Protein AF-A0A241W403-F1 (afdb_monomer_lite)

pLDDT: mean 82.49, std 13.89, range [36.97, 94.94]

Sequence (91 aa):
MSDALKTSNITRMQLYKRSQGMVGALVIGHDKTLEKTAELLALAAQHQVATIYVAGATQEIEQFLKATITRFNFHFAVDYEGALDLIFAEA

Structure (mmCIF, N/CA/C/O backbone):
data_AF-A0A241W403-F1
#
_entry.id   AF-A0A241W403-F1
#
loop_
_atom_site.group_PDB
_atom_site.id
_atom_site.type_symbol
_atom_site.label_atom_id
_atom_site.label_alt_id
_atom_site.label_comp_id
_atom_site.label_asym_id
_atom_site.label_entity_id
_atom_site.label_seq_id
_atom_site.pdbx_PDB_ins_code
_atom_site.Cartn_x
_atom_site.Cartn_y
_atom_site.Cartn_z
_atom_site.occupancy
_atom_site.B_iso_or_equiv
_atom_site.auth_seq_id
_atom_site.auth_comp_id
_atom_site.auth_asym_id
_atom_site.auth_atom_id
_atom_site.pdbx_PDB_model_num
ATOM 1 N N . MET A 1 1 ? 17.025 -17.982 13.509 1.00 43.94 1 MET A N 1
ATOM 2 C CA . MET A 1 1 ? 16.595 -16.779 12.764 1.00 43.94 1 MET A CA 1
ATOM 3 C C . MET A 1 1 ? 15.553 -16.084 13.619 1.00 43.94 1 MET A C 1
ATOM 5 O O . MET A 1 1 ? 14.547 -16.711 13.909 1.00 43.94 1 MET A O 1
ATOM 9 N N . SER A 1 2 ? 15.844 -14.890 14.140 1.00 36.97 2 SER A N 1
ATOM 10 C CA . SER A 1 2 ? 15.015 -14.251 15.171 1.00 36.97 2 SER A CA 1
ATOM 11 C C . SER A 1 2 ? 13.641 -13.827 14.650 1.00 36.97 2 SER A C 1
ATOM 13 O O . SER A 1 2 ? 13.537 -12.988 13.759 1.00 36.97 2 SER A O 1
ATOM 15 N N . ASP A 1 3 ? 12.613 -14.365 15.305 1.00 47.25 3 ASP A N 1
ATOM 16 C CA . ASP A 1 3 ? 11.165 -14.124 15.207 1.00 47.25 3 ASP A CA 1
ATOM 17 C C . ASP A 1 3 ? 10.696 -12.672 15.470 1.00 47.25 3 ASP A C 1
ATOM 19 O O . ASP A 1 3 ? 9.527 -12.433 15.746 1.00 47.25 3 ASP A O 1
ATOM 23 N N . ALA A 1 4 ? 11.562 -11.660 15.357 1.00 43.81 4 ALA A N 1
ATOM 24 C CA . ALA A 1 4 ? 11.184 -10.258 15.591 1.00 43.81 4 ALA A CA 1
ATOM 25 C C . ALA A 1 4 ? 10.372 -9.634 14.435 1.00 43.81 4 ALA A C 1
ATOM 27 O O . ALA A 1 4 ? 9.855 -8.526 14.562 1.00 43.81 4 ALA A O 1
ATOM 28 N N . LEU A 1 5 ? 10.268 -10.328 13.296 1.00 44.59 5 LEU A N 1
ATOM 29 C CA . LEU A 1 5 ? 9.508 -9.880 12.124 1.00 44.59 5 LEU A CA 1
ATOM 30 C C . LEU A 1 5 ? 8.115 -10.515 12.016 1.00 44.59 5 LEU A C 1
ATOM 32 O O . LEU A 1 5 ? 7.279 -9.957 11.310 1.00 44.59 5 LEU A O 1
ATOM 36 N N . LYS A 1 6 ? 7.835 -11.625 12.719 1.00 48.41 6 LYS A N 1
ATOM 37 C CA . LYS A 1 6 ? 6.531 -12.314 12.620 1.00 48.41 6 LYS A CA 1
ATOM 38 C C . LYS A 1 6 ? 5.394 -11.589 13.344 1.00 48.41 6 LYS A C 1
ATOM 40 O O . LYS A 1 6 ? 4.227 -11.857 13.090 1.00 48.41 6 LYS A O 1
ATOM 45 N N . THR A 1 7 ? 5.726 -10.619 14.185 1.00 50.66 7 THR A N 1
ATOM 46 C CA . THR A 1 7 ? 4.781 -9.702 14.825 1.00 50.66 7 THR A CA 1
ATOM 47 C C . THR A 1 7 ? 5.365 -8.300 14.763 1.00 50.66 7 THR A C 1
ATOM 49 O O . THR A 1 7 ? 5.861 -7.757 15.747 1.00 50.66 7 THR A O 1
ATOM 52 N N . SER A 1 8 ? 5.370 -7.695 13.573 1.00 52.47 8 SER A N 1
ATOM 53 C CA . SER A 1 8 ? 5.735 -6.284 13.482 1.00 52.47 8 SER A CA 1
ATOM 54 C C . SER A 1 8 ? 4.682 -5.470 14.240 1.00 52.47 8 SER A C 1
ATOM 56 O O . SER A 1 8 ? 3.553 -5.321 13.789 1.00 52.47 8 SER A O 1
ATOM 58 N N . ASN A 1 9 ? 5.031 -4.949 15.417 1.00 64.25 9 ASN A N 1
ATOM 59 C CA . ASN A 1 9 ? 4.155 -4.051 16.181 1.00 64.25 9 ASN A CA 1
ATOM 60 C C . ASN A 1 9 ? 4.043 -2.660 15.534 1.00 64.25 9 ASN A C 1
ATOM 62 O O . ASN A 1 9 ? 3.363 -1.788 16.057 1.00 64.25 9 ASN A O 1
ATOM 66 N N . ILE A 1 10 ? 4.720 -2.424 14.408 1.00 75.19 10 ILE A N 1
ATOM 67 C CA . ILE A 1 10 ? 4.913 -1.091 13.846 1.00 75.19 10 ILE A CA 1
ATOM 68 C C . ILE A 1 10 ? 4.323 -1.034 12.444 1.00 75.19 10 ILE A C 1
ATOM 70 O O . ILE A 1 10 ? 4.735 -1.775 11.552 1.00 75.19 10 ILE A O 1
ATOM 74 N N . THR A 1 11 ? 3.417 -0.080 12.240 1.00 86.25 11 THR A N 1
ATOM 75 C CA . THR A 1 11 ? 2.976 0.312 10.903 1.00 86.25 11 THR A CA 1
ATOM 76 C C . THR A 1 11 ? 4.099 1.078 10.204 1.00 86.25 11 THR A C 1
ATOM 78 O O . THR A 1 11 ? 4.540 2.122 10.691 1.00 86.25 11 THR A O 1
ATOM 81 N N . ARG A 1 12 ? 4.588 0.571 9.068 1.00 88.12 12 ARG A N 1
ATOM 82 C CA . ARG A 1 12 ? 5.713 1.163 8.321 1.00 88.12 12 ARG A CA 1
ATOM 83 C C . ARG A 1 12 ? 5.544 1.016 6.813 1.00 88.12 12 ARG A C 1
ATOM 85 O O . ARG A 1 12 ? 4.930 0.064 6.351 1.00 88.12 12 ARG A O 1
ATOM 92 N N . MET A 1 13 ? 6.157 1.922 6.055 1.00 91.00 13 MET A N 1
ATOM 93 C CA . MET A 1 13 ? 6.239 1.858 4.593 1.00 91.00 13 MET A CA 1
ATOM 94 C C . MET A 1 13 ? 7.695 1.671 4.172 1.00 91.00 13 MET A C 1
ATOM 96 O O . MET A 1 13 ? 8.566 2.403 4.643 1.00 91.00 13 MET A O 1
ATOM 100 N N . GLN A 1 14 ? 7.957 0.725 3.275 1.00 91.44 14 GLN A N 1
ATOM 101 C CA . GLN A 1 14 ? 9.235 0.609 2.571 1.00 91.44 14 GLN A CA 1
ATOM 102 C C . GLN A 1 14 ? 9.024 0.884 1.087 1.00 91.44 14 GLN A C 1
ATOM 104 O O . GLN A 1 14 ? 8.042 0.429 0.513 1.00 91.44 14 GLN A O 1
ATOM 109 N N . LEU A 1 15 ? 9.919 1.649 0.467 1.00 92.44 15 LEU A N 1
ATOM 110 C CA . LEU A 1 15 ? 9.820 1.989 -0.950 1.00 92.44 15 LEU A CA 1
ATOM 111 C C . LEU A 1 15 ? 10.792 1.137 -1.759 1.00 92.44 15 LEU A C 1
ATOM 113 O O . LEU A 1 15 ? 11.961 1.006 -1.399 1.00 92.44 15 LEU A O 1
ATOM 117 N N . TYR A 1 16 ? 10.310 0.608 -2.876 1.00 91.56 16 TYR A N 1
ATOM 118 C CA . TYR A 1 16 ? 11.081 -0.225 -3.786 1.00 91.56 16 TYR A CA 1
ATOM 119 C C . TYR A 1 16 ? 11.081 0.374 -5.182 1.00 91.56 16 TYR A C 1
ATOM 121 O O . TYR A 1 16 ? 10.050 0.813 -5.695 1.00 91.56 16 TYR A O 1
ATOM 129 N N . LYS A 1 17 ? 12.253 0.377 -5.817 1.00 89.81 17 LYS A N 1
ATOM 130 C CA . LYS A 1 17 ? 12.397 0.776 -7.215 1.00 89.81 17 LYS A CA 1
ATOM 131 C C . LYS A 1 17 ? 12.205 -0.446 -8.109 1.00 89.81 17 LYS A C 1
ATOM 133 O O . LYS A 1 17 ? 12.919 -1.432 -7.961 1.00 89.81 17 LYS A O 1
ATOM 138 N N . ARG A 1 18 ? 11.276 -0.349 -9.054 1.00 85.62 18 ARG A N 1
ATOM 139 C CA . ARG A 1 18 ? 11.048 -1.308 -10.138 1.00 85.62 18 ARG A CA 1
ATOM 140 C C . ARG A 1 18 ? 11.408 -0.687 -11.487 1.00 85.62 18 ARG A C 1
ATOM 142 O O . ARG A 1 18 ? 11.613 0.522 -11.600 1.00 85.62 18 ARG A O 1
ATOM 149 N N . SER A 1 19 ? 11.467 -1.524 -12.520 1.00 81.12 19 SER A N 1
ATOM 150 C CA . SER A 1 19 ? 11.697 -1.109 -13.911 1.00 81.12 19 SER A CA 1
ATOM 151 C C . SER A 1 19 ? 10.671 -0.079 -14.403 1.00 81.12 19 SER A C 1
ATOM 153 O O . SER A 1 19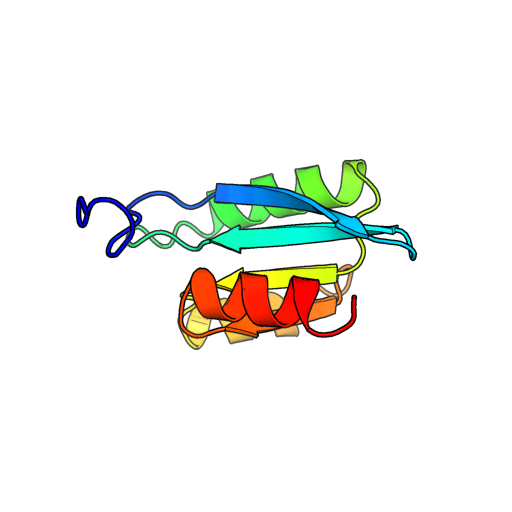 ? 11.019 0.799 -15.186 1.00 81.12 19 SER A O 1
ATOM 155 N N . GLN A 1 20 ? 9.434 -0.148 -13.902 1.00 78.06 20 GLN A N 1
ATOM 156 C CA . GLN A 1 20 ? 8.321 0.723 -14.295 1.00 78.06 20 GLN A CA 1
ATOM 157 C C . GLN A 1 20 ? 8.076 1.917 -13.352 1.00 78.06 20 GLN A C 1
ATOM 159 O O . GLN A 1 20 ? 7.193 2.727 -13.622 1.00 78.06 20 GLN A O 1
ATOM 164 N N . GLY A 1 21 ? 8.823 2.054 -12.248 1.00 85.50 21 GLY A N 1
ATOM 165 C CA . GLY A 1 21 ? 8.623 3.145 -11.287 1.00 85.50 21 GLY A CA 1
ATOM 166 C C . GLY A 1 21 ? 8.889 2.753 -9.836 1.00 85.50 21 GLY A C 1
ATOM 167 O O . GLY A 1 21 ? 9.563 1.763 -9.560 1.00 85.50 21 GLY A O 1
ATOM 168 N N . MET A 1 22 ? 8.377 3.546 -8.894 1.00 91.81 22 MET A N 1
ATOM 169 C CA . MET A 1 22 ? 8.491 3.278 -7.459 1.00 91.81 22 MET A CA 1
ATOM 170 C C . MET A 1 22 ? 7.193 2.679 -6.914 1.00 91.81 22 MET A C 1
ATOM 172 O O . MET A 1 22 ? 6.101 3.153 -7.230 1.00 91.81 22 MET A O 1
ATOM 176 N N . VAL A 1 23 ? 7.319 1.656 -6.071 1.00 93.44 23 VAL A N 1
ATOM 177 C CA . VAL A 1 23 ? 6.202 1.010 -5.368 1.00 93.44 23 VAL A CA 1
ATOM 178 C C . VAL A 1 23 ? 6.429 1.058 -3.861 1.00 93.44 23 VAL A C 1
ATOM 180 O O . VAL A 1 23 ? 7.571 1.144 -3.407 1.00 93.44 23 VAL A O 1
ATOM 183 N N . GLY A 1 24 ? 5.353 1.014 -3.080 1.00 93.75 24 GLY A N 1
ATOM 184 C CA . GLY A 1 24 ? 5.421 0.976 -1.619 1.00 93.75 24 GLY A CA 1
ATOM 185 C C . GLY A 1 24 ? 4.991 -0.378 -1.067 1.00 93.75 24 GLY A C 1
ATOM 186 O O . GLY A 1 24 ? 3.993 -0.926 -1.515 1.00 93.75 24 GLY A O 1
ATOM 187 N N . ALA A 1 25 ? 5.710 -0.901 -0.081 1.00 92.62 25 ALA A N 1
ATOM 188 C CA . ALA A 1 25 ? 5.274 -1.995 0.776 1.00 92.62 25 ALA A CA 1
ATOM 189 C C . ALA A 1 25 ? 4.834 -1.420 2.126 1.00 92.62 25 ALA A C 1
ATOM 191 O O . ALA A 1 25 ? 5.667 -0.992 2.931 1.00 92.62 25 ALA A O 1
ATOM 192 N N . LEU A 1 26 ? 3.527 -1.393 2.365 1.00 92.00 26 LEU A N 1
ATOM 193 C CA . LEU A 1 26 ? 2.919 -0.946 3.609 1.00 92.00 26 LEU A CA 1
ATOM 194 C C . LEU A 1 26 ? 2.707 -2.147 4.527 1.00 92.00 26 LEU A C 1
ATOM 196 O O . LEU A 1 26 ? 1.857 -2.989 4.269 1.00 92.00 26 LEU A O 1
ATOM 200 N N . VAL A 1 27 ? 3.443 -2.209 5.626 1.00 89.62 27 VAL A N 1
ATOM 201 C CA . VAL A 1 27 ? 3.220 -3.200 6.682 1.00 89.62 27 VAL A CA 1
ATOM 202 C C . VAL A 1 27 ? 2.314 -2.576 7.725 1.00 89.62 27 VAL A C 1
ATOM 204 O O . VAL A 1 27 ? 2.658 -1.527 8.271 1.00 89.62 27 VAL A O 1
ATOM 207 N N . ILE A 1 28 ? 1.172 -3.203 7.998 1.00 84.19 28 ILE A N 1
ATOM 208 C CA . ILE A 1 28 ? 0.264 -2.778 9.063 1.00 84.19 28 ILE A CA 1
ATOM 209 C C . ILE A 1 28 ? 0.680 -3.465 10.362 1.00 84.19 28 ILE A C 1
ATOM 211 O O . ILE A 1 28 ? 0.715 -4.692 10.443 1.00 84.19 28 ILE A O 1
ATOM 215 N N . GLY A 1 29 ? 1.017 -2.667 11.375 1.00 77.56 29 GLY A N 1
ATOM 216 C CA . GLY A 1 29 ? 1.357 -3.183 12.696 1.00 77.56 29 GLY A CA 1
ATOM 217 C C . GLY A 1 29 ? 0.123 -3.575 13.510 1.00 77.56 29 GLY A C 1
ATOM 218 O O . GLY A 1 29 ? -0.997 -3.161 13.207 1.00 77.56 29 GLY A O 1
ATOM 219 N N . HIS A 1 30 ? 0.333 -4.334 14.590 1.00 69.62 30 HIS A N 1
ATOM 220 C CA . HIS A 1 30 ? -0.739 -4.788 15.491 1.00 69.62 30 HIS A CA 1
ATOM 221 C C . HIS A 1 30 ? -1.608 -3.661 16.067 1.00 69.62 30 HIS A C 1
ATOM 223 O O . HIS A 1 30 ? -2.806 -3.867 16.266 1.00 69.62 30 HIS A O 1
ATOM 229 N N . ASP A 1 31 ? -1.023 -2.480 16.272 1.00 65.69 31 ASP A N 1
ATOM 230 C CA . ASP A 1 31 ? -1.711 -1.314 16.835 1.00 65.69 31 ASP A CA 1
ATOM 231 C C . ASP A 1 31 ? -2.678 -0.657 15.833 1.00 65.69 31 ASP A C 1
ATOM 233 O O . ASP A 1 31 ? -3.456 0.214 16.214 1.00 65.69 31 ASP A O 1
ATOM 237 N N . LYS A 1 32 ? -2.657 -1.088 14.557 1.00 64.25 32 LYS A N 1
ATOM 238 C CA . LYS A 1 32 ? -3.661 -0.787 13.516 1.00 64.25 32 LYS A CA 1
ATOM 239 C C . LYS A 1 32 ? -4.044 0.692 13.412 1.00 64.25 32 LYS A C 1
ATOM 241 O O . LYS A 1 32 ? -5.180 1.032 13.086 1.00 64.25 32 LYS A O 1
ATOM 246 N N . THR A 1 33 ? -3.102 1.596 13.669 1.00 67.56 33 THR A N 1
ATOM 247 C CA . THR A 1 33 ? -3.404 3.025 13.671 1.00 67.56 33 THR A CA 1
ATOM 248 C C . THR A 1 33 ? -3.634 3.521 12.241 1.00 67.56 33 THR A C 1
ATOM 250 O O . THR A 1 33 ? -2.731 3.563 11.396 1.00 67.56 33 THR A O 1
ATOM 253 N N . LEU A 1 34 ? -4.884 3.898 11.955 1.00 76.62 34 LEU A N 1
ATOM 254 C CA . LEU A 1 34 ? -5.285 4.490 10.676 1.00 76.62 34 LEU A CA 1
ATOM 255 C C . LEU A 1 34 ? -4.545 5.806 10.412 1.00 76.62 34 LEU A C 1
ATOM 257 O O . LEU A 1 34 ? -4.152 6.067 9.278 1.00 76.62 34 LEU A O 1
ATOM 261 N N . GLU A 1 35 ? -4.280 6.588 11.459 1.00 81.25 35 GLU A N 1
ATOM 262 C CA . GLU A 1 35 ? -3.512 7.836 11.380 1.00 81.25 35 GLU A CA 1
ATOM 263 C C . GLU A 1 35 ? -2.121 7.600 10.790 1.00 81.25 35 GLU A C 1
ATOM 265 O O . GLU A 1 35 ? -1.738 8.242 9.811 1.00 81.25 35 GLU A O 1
ATOM 270 N N . LYS A 1 36 ? -1.389 6.601 11.307 1.00 83.06 36 LYS A N 1
ATOM 271 C CA . LYS A 1 36 ? -0.046 6.301 10.804 1.00 83.06 36 LYS A CA 1
ATOM 272 C C . LYS A 1 36 ? -0.073 5.794 9.370 1.00 83.06 36 LYS A C 1
ATOM 274 O O . LYS A 1 36 ? 0.803 6.123 8.573 1.00 83.06 36 LYS A O 1
ATOM 279 N N . THR A 1 37 ? -1.095 5.014 9.036 1.00 84.44 37 THR A N 1
ATOM 280 C CA . THR A 1 37 ? -1.325 4.548 7.669 1.00 84.44 37 THR A CA 1
ATOM 281 C C . THR A 1 37 ? -1.544 5.728 6.721 1.00 84.44 37 THR A C 1
ATOM 283 O O . THR A 1 37 ? -0.896 5.802 5.679 1.00 84.44 37 THR A O 1
ATOM 286 N N . ALA A 1 38 ? -2.385 6.691 7.103 1.00 85.06 38 ALA A N 1
ATOM 287 C CA . ALA A 1 38 ? -2.649 7.888 6.312 1.00 85.06 38 ALA A CA 1
ATOM 288 C C . ALA A 1 38 ? -1.392 8.757 6.124 1.00 85.06 38 ALA A C 1
ATOM 290 O O . ALA A 1 38 ? -1.116 9.178 5.000 1.00 85.06 38 ALA A O 1
ATOM 291 N N . GLU A 1 39 ? -0.591 8.969 7.175 1.00 88.06 39 GLU A N 1
ATOM 292 C CA . GLU A 1 39 ? 0.693 9.685 7.081 1.00 88.06 39 GLU A CA 1
ATOM 293 C C . GLU A 1 39 ? 1.645 9.035 6.070 1.00 88.06 39 GLU A C 1
ATOM 295 O O . GLU A 1 39 ? 2.220 9.706 5.210 1.00 88.06 39 GLU A O 1
ATOM 300 N N . LEU A 1 40 ? 1.812 7.713 6.159 1.00 90.88 40 LEU A N 1
ATOM 301 C CA . LEU A 1 40 ? 2.715 6.969 5.284 1.00 90.88 40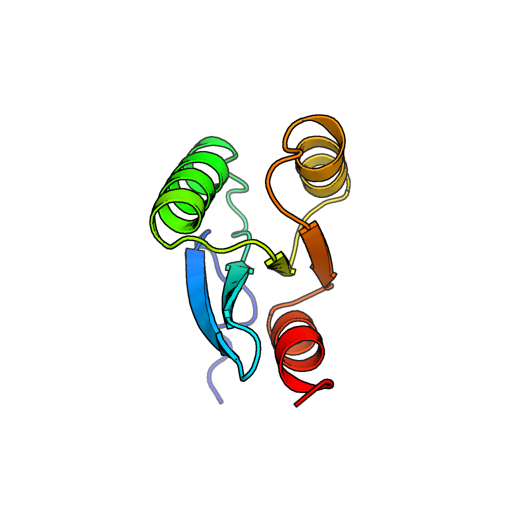 LEU A CA 1
ATOM 302 C C . LEU A 1 40 ? 2.237 6.976 3.830 1.00 90.88 40 LEU A C 1
ATOM 304 O O . LEU A 1 40 ? 3.057 7.046 2.914 1.00 90.88 40 LEU A O 1
ATOM 308 N N . LEU A 1 41 ? 0.923 6.945 3.608 1.00 90.94 41 LEU A N 1
ATOM 309 C CA . LEU A 1 41 ? 0.344 7.097 2.277 1.00 90.94 41 LEU A CA 1
ATOM 310 C C . LEU A 1 41 ? 0.539 8.517 1.738 1.00 90.94 41 LEU A C 1
ATOM 312 O O . LEU A 1 41 ? 0.897 8.676 0.574 1.00 90.94 41 LEU A O 1
ATOM 316 N N . ALA A 1 42 ? 0.393 9.554 2.566 1.00 90.00 42 ALA A N 1
ATOM 317 C CA . ALA A 1 42 ? 0.694 10.925 2.156 1.00 90.00 42 ALA A CA 1
ATOM 318 C C . ALA A 1 42 ? 2.166 11.077 1.733 1.00 90.00 42 ALA A C 1
ATOM 320 O O . ALA A 1 42 ? 2.449 11.684 0.698 1.00 90.00 42 ALA A O 1
ATOM 321 N N . LEU A 1 43 ? 3.097 10.460 2.468 1.00 89.75 43 LEU A N 1
ATOM 322 C CA . LEU A 1 43 ? 4.509 10.419 2.088 1.00 89.75 43 LEU A CA 1
ATOM 323 C C . LEU A 1 43 ? 4.714 9.662 0.764 1.00 89.75 43 LEU A C 1
ATOM 325 O O . LEU A 1 43 ? 5.380 10.164 -0.139 1.00 89.75 43 LEU A O 1
ATOM 329 N N . ALA A 1 44 ? 4.091 8.494 0.591 1.00 91.56 44 ALA A N 1
ATOM 330 C CA . ALA A 1 44 ? 4.169 7.733 -0.658 1.00 91.56 44 ALA A CA 1
ATOM 331 C C . ALA A 1 44 ? 3.655 8.539 -1.870 1.00 91.56 44 ALA A C 1
ATOM 333 O O . ALA A 1 44 ? 4.256 8.493 -2.945 1.00 91.56 44 ALA A O 1
ATOM 334 N N . ALA A 1 45 ? 2.605 9.350 -1.692 1.00 90.44 45 ALA A N 1
ATOM 335 C CA . ALA A 1 45 ? 2.112 10.254 -2.733 1.00 90.44 45 ALA A CA 1
ATOM 336 C C . ALA A 1 45 ? 3.148 11.313 -3.145 1.00 90.44 45 ALA A C 1
ATOM 338 O O . ALA A 1 45 ? 3.230 11.631 -4.334 1.00 90.44 45 ALA A O 1
ATOM 339 N N . GLN A 1 46 ? 3.927 11.848 -2.196 1.00 89.81 46 GLN A N 1
ATOM 340 C CA . GLN A 1 46 ? 5.008 12.804 -2.479 1.00 89.81 46 GLN A CA 1
ATOM 341 C C . GLN A 1 46 ? 6.142 12.156 -3.282 1.00 89.81 46 GLN A C 1
ATOM 343 O O . GLN A 1 46 ? 6.730 12.797 -4.149 1.00 89.81 46 GLN A O 1
ATOM 348 N N . HIS A 1 47 ? 6.391 10.864 -3.057 1.00 89.44 47 HIS A N 1
ATOM 349 C CA . HIS A 1 47 ? 7.366 10.069 -3.807 1.00 89.44 47 HIS A CA 1
ATOM 350 C C . HIS A 1 47 ? 6.834 9.512 -5.138 1.00 89.44 47 HIS A C 1
ATOM 352 O O . HIS A 1 47 ? 7.487 8.669 -5.747 1.00 89.44 47 HIS A O 1
ATOM 358 N N . GLN A 1 48 ? 5.672 9.985 -5.608 1.00 88.75 48 GLN A N 1
ATOM 359 C CA . GLN A 1 48 ? 5.048 9.555 -6.869 1.00 88.75 48 GLN A CA 1
ATOM 360 C C . 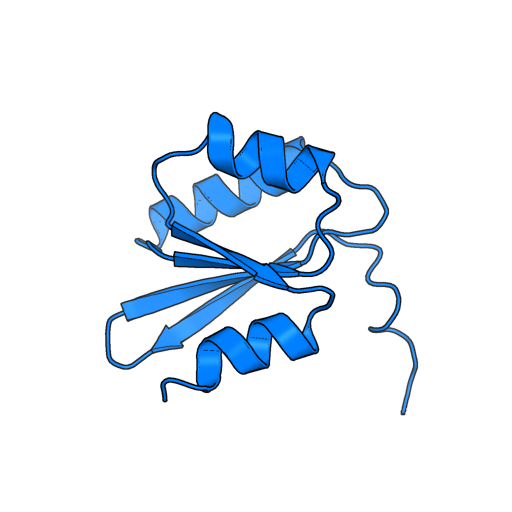GLN A 1 48 ? 4.789 8.042 -6.942 1.00 88.75 48 GLN A C 1
ATOM 362 O O . GLN A 1 48 ? 4.749 7.454 -8.021 1.00 88.75 48 GLN A O 1
ATOM 367 N N . VAL A 1 49 ? 4.591 7.403 -5.789 1.00 93.31 49 VAL A N 1
ATOM 368 C CA . VAL A 1 49 ? 4.209 5.996 -5.732 1.00 93.31 49 VAL A CA 1
ATOM 369 C C . VAL A 1 49 ? 2.765 5.862 -6.205 1.00 93.31 49 VAL A C 1
ATOM 371 O O . VAL A 1 49 ? 1.878 6.536 -5.685 1.00 93.31 49 VAL A O 1
ATOM 374 N N . ALA A 1 50 ? 2.528 4.987 -7.180 1.00 90.19 50 ALA A N 1
ATOM 375 C CA . ALA A 1 50 ? 1.185 4.696 -7.688 1.00 90.19 50 ALA A CA 1
ATOM 376 C C . ALA A 1 50 ? 0.614 3.379 -7.139 1.00 90.19 50 ALA A C 1
ATOM 378 O O . ALA A 1 50 ? -0.602 3.221 -7.076 1.00 90.19 50 ALA A O 1
ATOM 379 N N . THR A 1 51 ? 1.477 2.451 -6.716 1.00 93.81 51 THR A N 1
ATOM 380 C CA . THR A 1 51 ? 1.080 1.107 -6.274 1.00 93.81 51 THR A CA 1
ATOM 381 C C . THR A 1 51 ? 1.600 0.826 -4.872 1.00 93.81 51 THR A C 1
ATOM 383 O O . THR A 1 51 ? 2.789 1.015 -4.596 1.00 93.81 51 THR A O 1
ATOM 386 N N . ILE A 1 52 ? 0.708 0.359 -3.998 1.00 94.94 52 ILE A N 1
ATOM 387 C CA . ILE A 1 52 ? 0.992 0.025 -2.604 1.00 94.94 52 ILE A CA 1
ATOM 388 C C . ILE A 1 52 ? 0.612 -1.435 -2.345 1.00 94.94 52 ILE A C 1
ATOM 390 O O . ILE A 1 52 ? -0.536 -1.836 -2.524 1.00 94.94 52 ILE A O 1
ATOM 394 N N . TYR A 1 53 ? 1.572 -2.220 -1.877 1.00 93.88 53 TYR A N 1
ATOM 395 C CA . TYR A 1 53 ? 1.395 -3.598 -1.441 1.00 93.88 53 TYR A CA 1
ATOM 396 C C . TYR A 1 53 ? 1.249 -3.605 0.075 1.00 93.88 53 TYR A C 1
ATOM 398 O O . TYR A 1 53 ? 2.169 -3.226 0.795 1.00 93.88 53 TYR A O 1
ATOM 406 N N . VAL A 1 54 ? 0.074 -3.974 0.561 1.00 92.06 54 VAL A N 1
ATOM 407 C CA . VAL A 1 54 ? -0.295 -3.922 1.971 1.00 92.06 54 VAL A CA 1
ATOM 408 C C . VAL A 1 54 ? -0.160 -5.312 2.580 1.00 92.06 54 VAL A C 1
ATOM 410 O O . VAL A 1 54 ? -0.819 -6.250 2.143 1.00 92.06 54 VAL A O 1
ATOM 413 N N . ALA A 1 55 ? 0.675 -5.435 3.605 1.00 90.31 55 ALA A N 1
ATOM 414 C CA . ALA A 1 55 ? 0.914 -6.658 4.357 1.00 90.31 55 ALA A CA 1
ATOM 415 C C . ALA A 1 55 ? 0.191 -6.616 5.708 1.00 90.31 55 ALA A C 1
ATOM 417 O O . ALA A 1 55 ? 0.339 -5.647 6.461 1.00 90.31 55 ALA A O 1
ATOM 418 N N . GLY A 1 56 ? -0.544 -7.682 6.035 1.00 84.88 56 GLY A N 1
ATOM 419 C CA . GLY A 1 56 ? -1.153 -7.862 7.358 1.00 84.88 56 GLY A CA 1
ATOM 420 C C . GLY A 1 56 ? -2.364 -6.966 7.636 1.00 84.88 56 GLY A C 1
ATOM 421 O O . GLY A 1 56 ? -2.702 -6.725 8.796 1.00 84.88 56 GLY A O 1
ATOM 422 N N . ALA A 1 57 ? -3.023 -6.445 6.596 1.00 84.81 57 ALA A N 1
ATOM 423 C CA . ALA A 1 57 ? -4.254 -5.677 6.769 1.00 84.81 57 ALA A CA 1
ATOM 424 C C . ALA A 1 57 ? -5.409 -6.572 7.242 1.00 84.81 57 ALA A C 1
ATOM 426 O O . ALA A 1 57 ? -5.593 -7.692 6.770 1.00 84.81 57 ALA A O 1
ATOM 427 N N . THR A 1 58 ? -6.233 -6.050 8.150 1.00 84.69 58 THR A N 1
ATOM 428 C CA . THR A 1 58 ? -7.544 -6.643 8.438 1.00 84.69 58 THR A CA 1
ATOM 429 C C . THR A 1 58 ? -8.532 -6.308 7.323 1.00 84.69 58 THR A C 1
ATOM 431 O O . THR A 1 58 ? -8.337 -5.342 6.586 1.00 84.69 58 THR A O 1
ATOM 434 N N . GLN A 1 59 ? -9.647 -7.044 7.254 1.00 86.00 59 GLN A N 1
ATOM 435 C CA . GLN A 1 59 ? -10.733 -6.741 6.312 1.00 86.00 59 GLN A CA 1
ATOM 436 C C . GLN A 1 59 ? -11.250 -5.301 6.444 1.00 86.00 59 GLN A C 1
ATOM 438 O O . GLN A 1 59 ? -11.536 -4.660 5.441 1.00 86.00 59 GLN A O 1
ATOM 443 N N . GLU A 1 60 ? -11.334 -4.776 7.667 1.00 84.50 60 GLU A N 1
ATOM 444 C CA . GLU A 1 60 ? -11.759 -3.397 7.927 1.00 84.50 60 GLU A CA 1
ATOM 445 C C . GLU A 1 60 ? -10.803 -2.372 7.298 1.00 84.50 60 GLU A C 1
ATOM 447 O O . GLU A 1 60 ? -11.240 -1.461 6.596 1.00 84.50 60 GLU A O 1
ATOM 452 N N . ILE A 1 61 ? -9.491 -2.549 7.488 1.00 83.44 61 ILE A N 1
ATOM 453 C CA . ILE A 1 61 ? -8.474 -1.657 6.914 1.00 83.44 61 ILE A CA 1
ATOM 454 C C . ILE A 1 61 ? -8.455 -1.789 5.393 1.00 83.44 61 ILE A C 1
ATOM 456 O O . ILE A 1 61 ? -8.379 -0.788 4.687 1.00 83.44 61 ILE A O 1
ATOM 460 N N . GLU A 1 62 ? -8.560 -3.011 4.875 1.00 89.44 62 GLU A N 1
ATOM 461 C CA . GLU A 1 62 ? -8.646 -3.253 3.438 1.00 89.44 62 GLU A CA 1
ATOM 462 C C . GLU A 1 62 ? -9.850 -2.534 2.816 1.00 89.44 62 GLU A C 1
ATOM 464 O O . GLU A 1 62 ? -9.697 -1.844 1.806 1.00 89.44 62 GLU A O 1
ATOM 469 N N . GLN A 1 63 ? -11.031 -2.639 3.431 1.00 88.69 63 GLN A N 1
ATOM 470 C CA . GLN A 1 63 ? -12.227 -1.938 2.970 1.00 88.69 63 GLN A CA 1
ATOM 471 C C . GLN A 1 63 ? -12.060 -0.423 3.045 1.00 88.69 63 GLN A C 1
ATOM 473 O O . GLN A 1 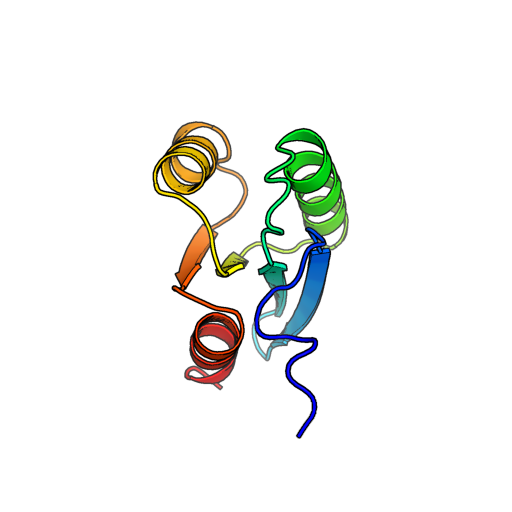63 ? -12.376 0.264 2.075 1.00 88.69 63 GLN A O 1
ATOM 478 N N . PHE A 1 64 ? -11.518 0.098 4.147 1.00 86.12 64 PHE A N 1
ATOM 479 C CA . PHE A 1 64 ? -11.250 1.526 4.294 1.00 86.12 64 PHE A CA 1
ATOM 480 C C . PHE A 1 64 ? -10.330 2.049 3.184 1.00 86.12 64 PHE A C 1
ATOM 482 O O . PHE A 1 64 ? -10.665 3.034 2.522 1.00 86.12 64 PHE A O 1
ATOM 489 N N . LEU A 1 65 ? -9.201 1.371 2.947 1.00 88.69 65 LEU A N 1
ATOM 490 C CA . LEU A 1 65 ? -8.225 1.754 1.928 1.00 88.69 65 LEU A CA 1
ATOM 491 C C . LEU A 1 65 ? -8.837 1.709 0.524 1.00 88.69 65 LEU A C 1
ATOM 493 O O . LEU A 1 65 ? -8.717 2.683 -0.213 1.00 88.69 65 LEU A O 1
ATOM 497 N N . LYS A 1 66 ? -9.548 0.627 0.178 1.0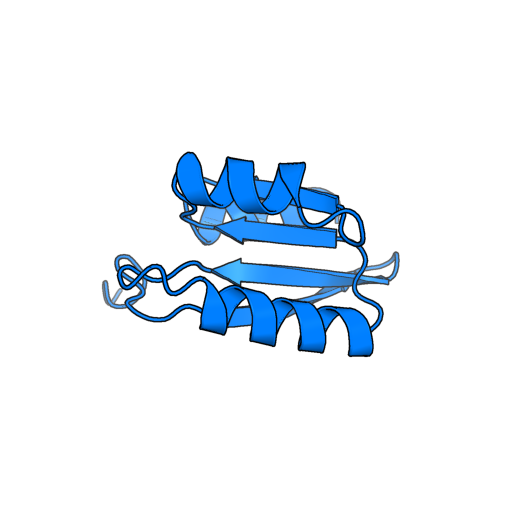0 88.19 66 LYS A N 1
ATOM 498 C CA . LYS A 1 66 ? -10.191 0.469 -1.137 1.00 88.19 66 LYS A CA 1
ATOM 499 C C . LYS A 1 66 ? -11.329 1.464 -1.378 1.00 88.19 66 LYS A C 1
ATOM 501 O O . LYS A 1 66 ? -11.485 1.937 -2.499 1.00 88.19 66 LYS A O 1
ATOM 506 N N . ALA A 1 67 ? -12.141 1.755 -0.362 1.00 87.31 67 ALA A N 1
ATOM 507 C CA . ALA A 1 67 ? -13.327 2.601 -0.510 1.00 87.31 67 ALA A CA 1
ATOM 508 C C . ALA A 1 67 ? -13.008 4.101 -0.449 1.00 87.31 67 ALA A C 1
ATOM 510 O O . ALA A 1 67 ? -13.687 4.900 -1.090 1.00 87.31 67 ALA A O 1
ATOM 511 N N . THR A 1 68 ? -11.990 4.485 0.323 1.00 84.81 68 THR A N 1
ATOM 512 C CA . THR A 1 68 ? -11.718 5.896 0.642 1.00 84.81 68 THR A CA 1
ATOM 513 C C . THR A 1 68 ? -10.551 6.453 -0.163 1.00 84.81 68 THR A C 1
ATOM 515 O O . THR A 1 68 ? -10.552 7.629 -0.528 1.00 84.81 68 THR A O 1
ATOM 518 N N . ILE A 1 69 ? -9.534 5.634 -0.446 1.00 86.81 69 ILE A N 1
ATOM 519 C CA . ILE A 1 69 ? -8.280 6.101 -1.034 1.00 86.81 69 ILE A CA 1
ATOM 520 C C . ILE A 1 69 ? -8.178 5.610 -2.477 1.00 86.81 69 ILE A C 1
ATOM 522 O O . ILE A 1 69 ? -7.836 4.467 -2.745 1.00 86.81 69 ILE A O 1
ATOM 526 N N . THR A 1 70 ? -8.427 6.504 -3.432 1.00 87.12 70 THR A N 1
ATOM 527 C CA . THR A 1 70 ? -8.446 6.172 -4.870 1.00 87.12 70 THR A CA 1
ATOM 528 C C . THR A 1 70 ? -7.147 6.505 -5.603 1.00 87.12 70 THR A C 1
ATOM 530 O O . THR A 1 70 ? -6.983 6.159 -6.769 1.00 87.12 70 THR A O 1
ATOM 533 N N . ARG A 1 71 ? -6.208 7.190 -4.938 1.00 89.94 71 ARG A N 1
ATOM 534 C CA . ARG A 1 71 ? -4.938 7.629 -5.543 1.00 89.94 71 ARG A CA 1
ATOM 535 C C . ARG A 1 71 ? -3.960 6.479 -5.803 1.00 89.94 71 ARG A C 1
ATOM 537 O O . ARG A 1 71 ? -3.090 6.624 -6.656 1.00 89.94 71 ARG A O 1
ATOM 544 N N . PHE A 1 72 ? -4.069 5.386 -5.053 1.00 92.50 72 PHE A N 1
ATOM 545 C CA . PHE A 1 72 ? -3.145 4.259 -5.129 1.00 92.50 72 PHE A CA 1
ATOM 546 C C . PHE A 1 72 ? -3.861 3.003 -5.609 1.00 92.50 72 PHE A C 1
ATOM 548 O O . PHE A 1 72 ? -5.006 2.751 -5.241 1.00 92.50 72 PHE A O 1
ATOM 555 N N . ASN A 1 73 ? -3.144 2.176 -6.360 1.00 92.62 73 ASN A N 1
ATOM 556 C CA . ASN A 1 73 ? -3.530 0.796 -6.604 1.00 92.62 73 ASN A CA 1
ATOM 557 C C . ASN A 1 73 ? -3.057 -0.051 -5.422 1.00 92.62 73 ASN A C 1
ATOM 5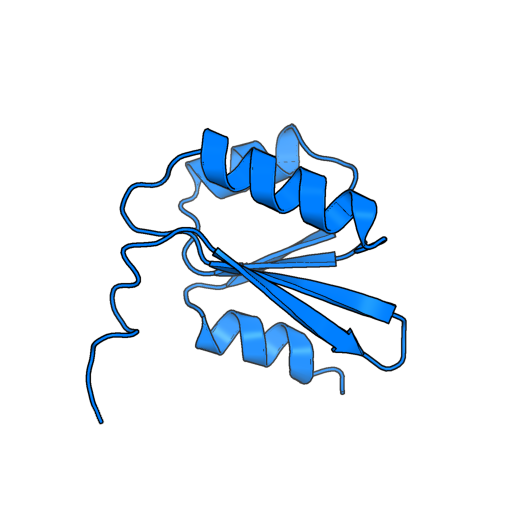59 O O . ASN A 1 73 ? -1.853 -0.135 -5.164 1.00 92.62 73 ASN A O 1
ATOM 563 N N . PHE A 1 74 ? -3.994 -0.649 -4.690 1.00 93.88 74 PHE A N 1
ATOM 564 C CA . PHE A 1 74 ? -3.676 -1.476 -3.530 1.00 93.88 74 PHE A CA 1
ATOM 565 C C . PHE A 1 74 ? -3.691 -2.965 -3.873 1.00 93.88 74 PHE A C 1
ATOM 567 O O . PHE A 1 74 ? -4.678 -3.477 -4.401 1.00 93.88 74 PHE A O 1
ATOM 574 N N . HIS A 1 75 ? -2.631 -3.666 -3.483 1.00 93.88 75 HIS A N 1
ATOM 575 C CA . HIS A 1 75 ? -2.553 -5.127 -3.489 1.00 93.88 75 HIS A CA 1
ATOM 576 C C . HIS A 1 75 ? -2.403 -5.608 -2.052 1.00 93.88 75 HIS A C 1
ATOM 578 O O . HIS A 1 75 ? -1.621 -5.035 -1.305 1.00 93.88 75 HIS A O 1
ATOM 584 N N . PHE A 1 76 ? -3.141 -6.637 -1.650 1.00 91.75 76 PHE A N 1
ATOM 585 C CA . PHE A 1 76 ? -3.173 -7.091 -0.261 1.00 91.75 76 PHE A CA 1
ATOM 586 C C . PHE A 1 76 ? -2.537 -8.472 -0.144 1.00 91.75 76 PHE A C 1
ATOM 588 O O . PHE A 1 76 ? -2.834 -9.363 -0.938 1.00 91.75 76 PHE A O 1
ATOM 595 N N . ALA A 1 77 ? -1.675 -8.634 0.854 1.00 90.19 77 ALA A N 1
ATOM 596 C CA . ALA A 1 77 ? -1.020 -9.882 1.203 1.00 90.19 77 ALA A CA 1
ATOM 597 C C . ALA A 1 77 ? -1.219 -10.192 2.690 1.00 90.19 77 ALA A C 1
ATOM 599 O O . ALA A 1 77 ? -1.376 -9.295 3.525 1.00 90.19 77 ALA A O 1
ATOM 600 N N . VAL A 1 78 ? -1.189 -11.485 3.015 1.00 85.50 78 VAL A N 1
ATOM 601 C CA . VAL A 1 78 ? -1.364 -11.980 4.388 1.00 85.50 78 VAL A CA 1
ATOM 602 C C . VAL A 1 78 ? -0.252 -11.463 5.301 1.00 85.50 78 VAL A C 1
ATOM 604 O O . VAL A 1 78 ? -0.523 -11.045 6.424 1.00 85.50 78 VAL A O 1
ATOM 607 N N . ASP A 1 79 ? 0.982 -11.433 4.806 1.00 84.56 79 ASP A N 1
ATOM 608 C CA . ASP A 1 79 ? 2.160 -11.004 5.549 1.00 84.56 79 ASP A CA 1
ATOM 609 C C . ASP A 1 79 ? 3.155 -10.250 4.655 1.00 84.56 79 ASP A C 1
ATOM 611 O O . ASP A 1 79 ? 2.890 -9.927 3.493 1.00 84.56 79 ASP A O 1
ATOM 615 N N . TYR A 1 80 ? 4.295 -9.896 5.248 1.00 85.62 80 TYR A N 1
ATOM 616 C CA . TYR A 1 80 ? 5.318 -9.117 4.572 1.00 85.62 80 TYR A CA 1
ATOM 617 C C . TYR A 1 80 ? 6.022 -9.893 3.460 1.00 85.62 80 TYR A C 1
ATOM 619 O O . TYR A 1 80 ? 6.298 -9.309 2.417 1.00 85.62 80 TYR A O 1
ATOM 627 N N . GLU A 1 81 ? 6.289 -11.185 3.657 1.00 88.00 81 GLU A N 1
ATOM 628 C CA . GLU A 1 81 ? 6.940 -12.019 2.643 1.00 88.00 81 GLU A CA 1
ATOM 629 C C . GLU A 1 81 ? 6.045 -12.131 1.406 1.00 88.00 81 GLU A C 1
ATOM 631 O O . GLU A 1 81 ? 6.501 -11.839 0.304 1.00 88.00 81 GLU A O 1
ATOM 636 N N . GLY A 1 82 ? 4.741 -12.364 1.590 1.00 87.31 82 GLY A N 1
ATOM 637 C CA . GLY A 1 82 ? 3.777 -12.360 0.491 1.00 87.31 82 GLY A CA 1
ATOM 638 C C . GLY A 1 82 ? 3.681 -11.013 -0.237 1.00 87.31 82 GLY A C 1
ATOM 639 O O . GLY A 1 82 ? 3.508 -10.979 -1.453 1.00 87.31 82 GLY A O 1
ATOM 640 N N . ALA A 1 83 ? 3.829 -9.883 0.463 1.00 88.62 83 ALA A N 1
ATOM 641 C CA . ALA A 1 83 ? 3.876 -8.574 -0.193 1.00 88.62 83 ALA A CA 1
ATOM 642 C C . ALA A 1 83 ? 5.150 -8.391 -1.035 1.00 88.62 83 ALA A C 1
ATOM 644 O O . ALA A 1 83 ? 5.078 -7.820 -2.123 1.00 88.62 83 ALA A O 1
ATOM 645 N N . LEU A 1 84 ? 6.302 -8.876 -0.558 1.00 89.75 84 LEU A N 1
ATOM 646 C CA . LEU A 1 84 ? 7.549 -8.853 -1.327 1.00 89.75 84 LEU A CA 1
ATOM 647 C C . LEU A 1 84 ? 7.463 -9.763 -2.549 1.00 89.75 84 LEU A C 1
ATOM 649 O O . LEU A 1 84 ? 7.859 -9.339 -3.634 1.00 89.75 84 LEU A O 1
ATOM 653 N N . ASP A 1 85 ? 6.890 -10.956 -2.399 1.00 91.00 85 ASP A N 1
ATOM 654 C CA . ASP A 1 85 ? 6.641 -11.855 -3.520 1.00 91.00 85 ASP A CA 1
ATOM 655 C C . ASP A 1 85 ? 5.791 -11.155 -4.577 1.00 91.00 85 ASP A C 1
ATOM 657 O O . ASP A 1 85 ? 6.166 -11.150 -5.737 1.00 91.00 85 ASP A O 1
ATOM 661 N N . LEU A 1 86 ? 4.715 -10.454 -4.210 1.00 89.75 86 LEU A N 1
ATOM 662 C CA . LEU A 1 86 ? 3.926 -9.687 -5.183 1.00 89.75 86 LEU A CA 1
ATOM 663 C C . LEU A 1 86 ? 4.717 -8.546 -5.847 1.00 89.75 86 LEU A C 1
ATOM 665 O O . LEU A 1 86 ? 4.549 -8.290 -7.038 1.00 89.75 86 LEU A O 1
ATOM 669 N N . ILE A 1 87 ? 5.590 -7.862 -5.103 1.00 89.88 87 ILE A N 1
ATOM 670 C CA . ILE A 1 87 ? 6.427 -6.778 -5.640 1.00 89.88 87 ILE A CA 1
ATOM 671 C C . ILE A 1 87 ? 7.437 -7.308 -6.665 1.00 89.88 87 ILE A C 1
ATOM 673 O O . ILE A 1 87 ? 7.685 -6.642 -7.675 1.00 89.88 87 ILE A O 1
ATOM 677 N N . PHE A 1 88 ? 8.034 -8.470 -6.398 1.00 88.12 88 PHE A N 1
ATOM 678 C CA . PHE A 1 88 ? 9.156 -9.013 -7.166 1.00 88.12 88 PHE A CA 1
ATOM 679 C C . PHE A 1 88 ? 8.794 -10.197 -8.075 1.00 88.12 88 PHE A C 1
ATOM 681 O O . PHE A 1 88 ? 9.616 -10.569 -8.903 1.00 88.12 88 PHE A O 1
ATOM 688 N N . ALA A 1 89 ? 7.584 -10.756 -7.997 1.00 80.62 89 ALA A N 1
ATOM 689 C CA . ALA A 1 89 ? 7.123 -11.839 -8.875 1.00 80.62 89 ALA A CA 1
ATOM 690 C C . ALA A 1 89 ? 6.976 -11.397 -10.336 1.00 80.62 89 ALA A C 1
ATOM 692 O O . ALA A 1 89 ? 7.010 -12.223 -11.241 1.00 80.62 89 ALA A O 1
ATOM 693 N N . GLU A 1 90 ? 6.821 -10.096 -10.570 1.00 57.81 90 GLU A N 1
ATOM 694 C CA . GLU A 1 90 ? 6.769 -9.503 -11.907 1.00 57.81 90 GLU A CA 1
ATOM 695 C C . GLU A 1 90 ? 8.129 -8.931 -12.372 1.00 57.81 90 GLU A C 1
ATOM 697 O O . GLU A 1 90 ? 8.156 -8.125 -13.307 1.00 57.81 90 GLU A O 1
ATOM 702 N N . ALA A 1 91 ? 9.237 -9.216 -11.674 1.00 50.97 91 ALA A N 1
ATOM 703 C CA . ALA A 1 91 ? 10.567 -8.684 -12.004 1.00 50.97 91 ALA A CA 1
ATOM 704 C C . ALA A 1 91 ? 11.234 -9.391 -13.194 1.00 50.97 91 ALA A C 1
ATOM 706 O O . ALA A 1 91 ? 11.138 -10.633 -13.292 1.00 50.97 91 ALA A O 1
#

Radius of gyration: 12.47 Å; chains: 1; bounding box: 30×30×31 Å

Foldseek 3Di:
DDPCFVQAQDFDWDWDADPVGIAIETEQHPVRDPVVVVVRVVVCVVRVHAEYEYECDDPVRVCCCVVPPPRHHYHYDPHRVRSVCVVPVVD

Secondary structure (DSSP, 8-state):
--TTSTT--S-EEEEEEETTEEEEEEEPPTT--HHHHHHHHHHHHHTT--EEEEES--HHHHHHHHHH--SSEEEEESSHHHHHHHHHTT-